Protein AF-A0A833LFW7-F1 (afdb_monomer_lite)

pLDDT: mean 89.69, std 8.31, range [52.06, 97.94]

Secondary structure (DSSP, 8-state):
---HHHHHHHHHHHHHHHHHHHSPPPHHHHHHH--HHHHHHHHHHHHHHHHHHHHHHHHHHHHHHHH-S--TTHHHHHHHHHHHHHHHHHHHS-HHHHHHHHHHHHHHHHHHHIIIIIHHHTT--

Radius of gyration: 22.97 Å; chains: 1; bounding box: 48×54×57 Å

Sequence (125 aa):
MKSPLATILIVLAAALVVWLFVAAWPEWLTAAIGAKKLFVTTIFNGVTVAGLYFLVASGFTLVFGLMRNVNLAHGSLFLFGAYVGFTVADATGTWLLGVAAGFLAAALAGALMQILVFRRMEGDE

Structure (mmCIF, N/CA/C/O backbone):
data_AF-A0A833LFW7-F1
#
_entry.id   AF-A0A833LFW7-F1
#
loop_
_atom_site.group_PDB
_atom_site.id
_atom_site.type_symbol
_atom_site.label_atom_id
_atom_site.label_alt_id
_atom_site.label_comp_id
_atom_site.label_asym_id
_atom_site.label_entity_id
_atom_site.label_seq_id
_atom_site.pdbx_PDB_ins_code
_atom_site.Cartn_x
_atom_site.Cartn_y
_atom_site.Cartn_z
_atom_site.occupancy
_atom_site.B_iso_or_equiv
_atom_site.auth_seq_id
_atom_site.auth_comp_id
_atom_site.auth_asym_id
_atom_site.auth_atom_id
_atom_site.pdbx_PDB_model_num
ATOM 1 N N . MET A 1 1 ? 2.907 33.881 19.067 1.00 54.78 1 MET A N 1
ATOM 2 C CA . MET A 1 1 ? 1.896 33.504 20.083 1.00 54.78 1 MET A CA 1
ATOM 3 C C . MET A 1 1 ? 0.834 32.652 19.399 1.00 54.78 1 MET A C 1
ATOM 5 O O . MET A 1 1 ? 0.117 33.190 18.568 1.00 54.78 1 MET A O 1
ATOM 9 N N . LYS A 1 2 ? 0.769 31.333 19.644 1.00 71.94 2 LYS A N 1
ATOM 10 C CA . LYS A 1 2 ? -0.364 30.522 19.151 1.00 71.94 2 LYS A CA 1
ATOM 11 C C . LYS A 1 2 ? -1.637 31.062 19.814 1.00 71.94 2 LYS A C 1
ATOM 13 O O . LYS A 1 2 ? -1.604 31.343 21.011 1.00 71.94 2 LYS A O 1
ATOM 18 N N . SER A 1 3 ? -2.704 31.288 19.047 1.00 82.88 3 SER A N 1
ATOM 19 C CA . SER A 1 3 ? -3.946 31.827 19.605 1.00 82.88 3 SER A CA 1
ATOM 20 C C . SER A 1 3 ? -4.499 30.852 20.657 1.00 82.88 3 SER A C 1
ATOM 22 O O . SER A 1 3 ? -4.479 29.641 20.428 1.00 82.88 3 SER A O 1
ATOM 24 N N . PRO A 1 4 ? -4.988 31.335 21.813 1.00 88.00 4 PRO A N 1
ATOM 25 C CA . PRO A 1 4 ? -5.514 30.468 22.874 1.00 88.00 4 PRO A CA 1
ATOM 26 C C . PRO A 1 4 ? -6.659 29.564 22.381 1.00 88.00 4 PRO A C 1
ATOM 28 O O . PRO A 1 4 ? -6.805 28.436 22.844 1.00 88.00 4 PRO A O 1
ATOM 31 N N . LEU A 1 5 ? -7.404 30.016 21.368 1.00 89.50 5 LEU A N 1
ATOM 32 C CA . LEU A 1 5 ? -8.453 29.248 20.695 1.00 89.50 5 LEU A CA 1
ATOM 33 C C . LEU A 1 5 ? -7.915 28.018 19.951 1.00 89.50 5 LEU A C 1
ATOM 35 O O . LEU A 1 5 ? -8.519 26.951 20.029 1.00 89.50 5 LEU A O 1
ATOM 39 N N . ALA A 1 6 ? -6.770 28.133 19.269 1.00 88.81 6 ALA A N 1
ATOM 40 C CA . ALA A 1 6 ? -6.177 27.006 18.551 1.00 88.81 6 ALA A CA 1
ATOM 41 C C . ALA A 1 6 ? -5.772 25.882 19.516 1.00 88.81 6 ALA A C 1
ATOM 43 O O . ALA A 1 6 ? -5.983 24.708 19.224 1.00 88.81 6 ALA A O 1
ATOM 44 N N . THR A 1 7 ? -5.248 26.237 20.691 1.00 88.75 7 THR A N 1
ATOM 45 C CA . THR A 1 7 ? -4.886 25.262 21.725 1.00 88.75 7 THR A CA 1
ATOM 46 C C . THR A 1 7 ? -6.114 24.525 22.258 1.00 88.75 7 THR A C 1
ATOM 48 O O . THR A 1 7 ? -6.092 23.301 22.344 1.00 88.75 7 THR A O 1
ATOM 51 N N . ILE A 1 8 ? -7.202 25.243 22.559 1.00 92.88 8 ILE A N 1
ATOM 52 C CA . ILE A 1 8 ? -8.450 24.637 23.053 1.00 92.88 8 ILE A CA 1
ATOM 53 C C . ILE A 1 8 ? -9.030 23.667 22.016 1.00 92.88 8 ILE A C 1
ATOM 55 O O . ILE A 1 8 ? -9.384 22.543 22.364 1.00 92.88 8 ILE A O 1
ATOM 59 N N . LEU A 1 9 ? -9.070 24.059 20.739 1.00 92.38 9 LEU A N 1
ATOM 60 C CA . LEU A 1 9 ? -9.573 23.202 19.661 1.00 92.38 9 LEU A CA 1
ATOM 61 C C . LEU A 1 9 ? -8.756 21.914 19.508 1.00 92.38 9 LEU A C 1
ATOM 63 O O . LEU A 1 9 ? -9.336 20.839 19.380 1.00 92.38 9 LEU A O 1
ATOM 67 N N . ILE A 1 10 ? -7.425 22.005 19.563 1.00 91.25 10 ILE A N 1
ATOM 68 C CA . ILE A 1 10 ? -6.545 20.830 19.474 1.00 91.25 10 ILE A CA 1
ATOM 69 C C . ILE A 1 10 ? -6.783 19.883 20.653 1.00 91.25 10 ILE A C 1
ATOM 71 O O . ILE A 1 10 ? -6.880 18.674 20.455 1.00 91.25 10 ILE A O 1
ATOM 75 N N . VAL A 1 11 ? -6.905 20.418 21.871 1.00 93.44 11 VAL A N 1
ATOM 76 C CA . VAL A 1 11 ? -7.153 19.609 23.074 1.00 93.44 11 VAL A CA 1
ATOM 77 C C . VAL A 1 11 ? -8.512 18.915 22.998 1.00 93.44 11 VAL A C 1
ATOM 79 O O . VAL A 1 11 ? -8.597 17.722 23.280 1.00 93.44 11 VAL A O 1
ATOM 82 N N . LEU A 1 12 ? -9.560 19.621 22.566 1.00 93.75 12 LEU A N 1
ATOM 83 C CA . LEU A 1 12 ? -10.889 19.034 22.384 1.00 93.75 12 LEU A CA 1
ATOM 84 C C . LEU A 1 12 ? -10.892 17.948 21.304 1.00 93.75 12 LEU A C 1
ATOM 86 O O . LEU A 1 12 ? -11.463 16.880 21.518 1.00 93.75 12 LEU A O 1
ATOM 90 N N . ALA A 1 13 ? -10.218 18.180 20.176 1.00 92.50 13 ALA A N 1
ATOM 91 C CA . ALA A 1 13 ? -10.075 17.182 19.121 1.00 92.50 13 ALA A CA 1
ATOM 92 C C . ALA A 1 13 ? -9.333 15.936 19.625 1.00 92.50 13 ALA A C 1
ATOM 94 O O . ALA A 1 13 ? -9.791 14.816 19.409 1.00 92.50 13 ALA A O 1
ATOM 95 N N . ALA A 1 14 ? -8.229 16.116 20.354 1.00 91.69 14 ALA A N 1
ATOM 96 C CA . ALA A 1 14 ? -7.488 15.011 20.950 1.00 91.69 14 ALA A CA 1
ATOM 97 C C . ALA A 1 14 ? -8.343 14.234 21.966 1.00 91.69 14 ALA A C 1
ATOM 99 O O . ALA A 1 14 ? -8.371 13.006 21.924 1.00 91.69 14 ALA A O 1
ATOM 100 N N . ALA A 1 15 ? -9.092 14.926 22.830 1.00 93.00 15 ALA A N 1
ATOM 101 C CA . ALA A 1 15 ? -9.994 14.296 23.792 1.00 93.00 15 ALA A CA 1
ATOM 102 C C . ALA A 1 15 ? -11.112 13.495 23.103 1.00 93.00 15 ALA A C 1
ATOM 104 O O . ALA A 1 15 ? -11.407 12.374 23.517 1.00 93.00 15 ALA A O 1
ATOM 105 N N . LEU A 1 16 ? -11.689 14.026 22.019 1.00 91.06 16 LEU A N 1
ATOM 106 C CA . LEU A 1 16 ? -12.694 13.333 21.213 1.00 91.06 16 LEU A CA 1
ATOM 107 C C . LEU A 1 16 ? -12.125 12.063 20.569 1.00 91.06 16 LEU A C 1
ATOM 109 O O . LEU A 1 16 ? -12.762 11.012 20.609 1.00 91.06 16 LEU A O 1
ATOM 113 N N . VAL A 1 17 ? -10.913 12.147 20.011 1.00 88.06 17 VAL A N 1
ATOM 114 C CA . VAL A 1 17 ? -10.203 10.993 19.444 1.00 88.06 17 VAL A CA 1
ATOM 115 C C . VAL A 1 17 ? -9.985 9.933 20.522 1.00 88.06 17 VAL A C 1
ATOM 117 O O . VAL A 1 17 ? -10.355 8.778 20.333 1.00 88.06 17 VAL A O 1
ATOM 120 N N . VAL A 1 18 ? -9.460 10.315 21.687 1.00 89.62 18 VAL A N 1
ATOM 121 C CA . VAL A 1 18 ? -9.253 9.385 22.807 1.00 89.62 18 VAL A CA 1
ATOM 122 C C . VAL A 1 18 ? -10.571 8.728 23.226 1.00 89.62 18 VAL A C 1
ATOM 124 O O . VAL A 1 18 ? -10.616 7.511 23.401 1.00 89.62 18 VAL A O 1
ATOM 127 N N . TRP A 1 19 ? -11.658 9.494 23.331 1.00 90.56 19 TRP A N 1
ATOM 128 C CA . TRP A 1 19 ? -12.978 8.967 23.677 1.00 90.56 19 TRP A CA 1
ATOM 129 C C . TRP A 1 19 ? -13.490 7.950 22.646 1.00 90.56 19 TRP A C 1
ATOM 131 O O . TRP A 1 19 ? -13.922 6.862 23.028 1.00 90.56 19 TRP A O 1
ATOM 141 N N . LEU A 1 20 ? -13.348 8.246 21.348 1.00 86.50 20 LEU A N 1
ATOM 142 C CA . LEU A 1 20 ? -13.706 7.337 20.253 1.00 86.50 20 LEU A CA 1
ATOM 143 C C . LEU A 1 20 ? -12.988 5.983 20.366 1.00 86.50 20 LEU A C 1
ATOM 145 O O . LEU A 1 20 ? -13.605 4.940 20.154 1.00 86.50 20 LEU A O 1
ATOM 149 N N . PHE A 1 21 ? -11.708 5.964 20.742 1.00 85.12 21 PHE A N 1
ATOM 150 C CA . PHE A 1 21 ? -10.934 4.720 20.813 1.00 85.12 21 PHE A CA 1
ATOM 151 C C . PHE A 1 21 ? -11.031 3.999 22.158 1.00 85.12 21 PHE A C 1
ATOM 153 O O . PHE A 1 21 ? -11.053 2.768 22.188 1.00 85.12 21 PHE A O 1
ATOM 160 N N . VAL A 1 22 ? -11.134 4.714 23.278 1.00 84.06 22 VAL A N 1
ATOM 161 C CA . VAL A 1 22 ? -10.982 4.123 24.618 1.00 84.06 22 VAL A CA 1
ATOM 162 C C . VAL A 1 22 ? -12.324 3.922 25.315 1.00 84.06 22 VAL A C 1
ATOM 164 O O . VAL A 1 22 ? -12.581 2.834 25.825 1.00 84.06 22 VAL A O 1
ATOM 167 N N . ALA A 1 23 ? -13.224 4.904 25.274 1.00 87.56 23 ALA A N 1
ATOM 168 C CA . ALA A 1 23 ? -14.463 4.860 26.048 1.00 87.56 23 ALA A CA 1
ATOM 169 C C . ALA A 1 23 ? -15.503 3.886 25.464 1.00 87.56 23 ALA A C 1
ATOM 171 O O . ALA A 1 23 ? -15.466 3.533 24.279 1.00 87.56 23 ALA A O 1
ATOM 172 N N . ALA A 1 24 ? -16.432 3.435 26.312 1.00 86.38 24 ALA A N 1
ATOM 173 C CA . ALA A 1 24 ? -17.600 2.680 25.874 1.00 86.38 24 ALA A CA 1
ATOM 174 C C . ALA A 1 24 ? -18.523 3.592 25.060 1.00 86.38 24 ALA A C 1
ATOM 176 O O . ALA A 1 24 ? -18.797 4.727 25.454 1.00 86.38 24 ALA A O 1
ATOM 177 N N . TRP A 1 25 ? -18.967 3.101 23.906 1.00 91.06 25 TRP A N 1
ATOM 178 C CA . TRP A 1 25 ? -19.817 3.879 23.015 1.00 91.06 25 TRP A CA 1
ATOM 179 C C . TRP A 1 25 ? -21.276 3.789 23.454 1.00 91.06 25 TRP A C 1
ATOM 181 O O . TRP A 1 25 ? -21.743 2.687 23.748 1.00 91.06 25 TRP A O 1
ATOM 191 N N . PRO A 1 26 ? -22.001 4.917 23.479 1.00 91.31 26 PRO A N 1
ATOM 192 C CA . PRO A 1 26 ? -23.427 4.908 23.766 1.00 91.31 26 PRO A CA 1
ATOM 193 C C . PRO A 1 26 ? -24.207 4.214 22.638 1.00 91.31 26 PRO A C 1
ATOM 195 O O . PRO A 1 26 ? -23.776 4.204 21.484 1.00 91.31 26 PRO A O 1
ATOM 198 N N . GLU A 1 27 ? -25.379 3.665 22.960 1.00 89.12 27 GLU A N 1
ATOM 199 C CA . GLU A 1 27 ? -26.174 2.837 22.035 1.00 89.12 27 GLU A CA 1
ATOM 200 C C . GLU A 1 27 ? -26.621 3.577 20.768 1.00 89.12 27 GLU A C 1
ATOM 202 O O . GLU A 1 27 ? -26.648 3.007 19.681 1.00 89.12 27 GLU A O 1
ATOM 207 N N . TRP A 1 28 ? -26.917 4.873 20.873 1.00 89.38 28 TRP A N 1
ATOM 208 C CA . TRP A 1 28 ? -27.273 5.682 19.704 1.00 89.38 28 TRP A CA 1
ATOM 209 C C . TRP A 1 28 ? -26.117 5.773 18.696 1.00 89.38 28 TRP A C 1
ATOM 211 O O . TRP A 1 28 ? -26.348 5.814 17.489 1.00 89.38 28 TRP A O 1
ATOM 221 N N . LEU A 1 29 ? -24.869 5.777 19.180 1.00 87.88 29 LEU A N 1
ATOM 222 C CA . LEU A 1 29 ? -23.682 5.858 18.335 1.00 87.88 29 LEU A CA 1
ATOM 223 C C . LEU A 1 29 ? -23.422 4.510 17.667 1.00 87.88 29 LEU A C 1
ATOM 225 O O . LEU A 1 29 ? -23.174 4.457 16.465 1.00 87.88 29 LEU A O 1
ATOM 229 N N . THR A 1 30 ? -23.534 3.412 18.416 1.00 89.00 30 THR A N 1
ATOM 230 C CA . THR A 1 30 ? -23.384 2.070 17.840 1.00 89.00 30 THR A CA 1
ATOM 231 C C . THR A 1 30 ? -24.480 1.757 16.822 1.00 89.00 30 THR A C 1
ATOM 233 O O . THR A 1 30 ? -24.197 1.100 15.823 1.00 89.00 30 THR A O 1
ATOM 236 N N . ALA A 1 31 ? -25.699 2.267 17.019 1.00 89.00 31 ALA A N 1
ATOM 237 C CA . ALA A 1 31 ? -26.781 2.161 16.044 1.00 89.00 31 ALA A CA 1
ATOM 238 C C . ALA A 1 31 ? -26.523 2.993 14.773 1.00 89.00 31 ALA A C 1
ATOM 240 O O . ALA A 1 31 ? -26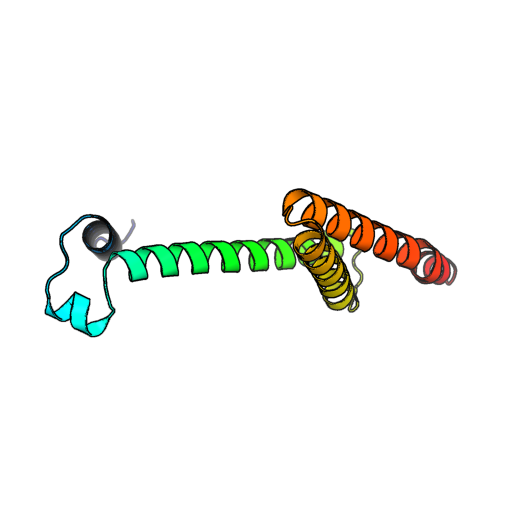.844 2.542 13.677 1.00 89.00 31 ALA A O 1
ATOM 241 N N . ALA A 1 32 ? -25.926 4.183 14.900 1.00 89.50 32 ALA A N 1
ATOM 242 C CA . ALA A 1 32 ? -25.692 5.082 13.769 1.00 89.50 32 ALA A CA 1
ATOM 243 C C . ALA A 1 32 ? -24.488 4.683 12.896 1.00 89.50 32 ALA A C 1
ATOM 245 O O . ALA A 1 32 ? -24.575 4.740 11.672 1.00 89.50 32 ALA A O 1
ATOM 246 N N . ILE A 1 33 ? -23.358 4.312 13.510 1.00 87.00 33 ILE A N 1
ATOM 247 C CA . ILE A 1 33 ? -22.083 4.072 12.801 1.00 87.00 33 ILE A CA 1
ATOM 248 C C . ILE A 1 33 ? -21.547 2.640 12.952 1.00 87.00 33 ILE A C 1
ATOM 250 O O . ILE A 1 33 ? -20.458 2.323 12.472 1.00 87.00 33 ILE A O 1
ATOM 254 N N . GLY A 1 34 ? -22.319 1.757 13.583 1.00 88.62 34 GLY A N 1
ATOM 255 C CA . GLY A 1 34 ? -21.970 0.357 13.785 1.00 88.62 34 GLY A CA 1
ATOM 256 C C . GLY A 1 34 ? -21.123 0.104 15.033 1.00 88.62 34 GLY A C 1
ATOM 257 O O . GLY A 1 34 ? -20.790 0.995 15.816 1.00 88.62 34 GLY A O 1
ATOM 258 N N . ALA A 1 35 ? -20.773 -1.167 15.242 1.00 89.56 35 ALA A N 1
ATOM 259 C CA . ALA A 1 35 ? -19.994 -1.583 16.402 1.00 89.56 35 ALA A CA 1
ATOM 260 C C . ALA A 1 35 ? -18.611 -0.910 16.429 1.00 89.56 35 ALA A C 1
ATOM 262 O O . ALA A 1 35 ? -17.924 -0.838 15.410 1.00 89.56 35 ALA A O 1
ATOM 263 N N . LYS A 1 36 ? -18.139 -0.539 17.627 1.00 88.25 36 LYS A N 1
ATOM 264 C CA . LYS A 1 36 ? -16.801 0.044 17.840 1.00 88.25 36 LYS A CA 1
ATOM 265 C C . LYS A 1 36 ? -15.682 -0.772 17.176 1.00 88.25 36 LYS A C 1
ATOM 267 O O . LYS A 1 36 ? -14.770 -0.206 16.583 1.00 88.25 36 LYS A O 1
ATOM 272 N N . LYS A 1 37 ? -15.778 -2.108 17.215 1.00 88.94 37 LYS A N 1
ATOM 273 C CA . LYS A 1 37 ? -14.838 -3.015 16.533 1.00 88.94 37 LYS A CA 1
ATOM 274 C C . LYS A 1 37 ? -14.777 -2.749 15.025 1.00 88.94 37 LYS A C 1
ATOM 276 O O . LYS A 1 37 ? -13.684 -2.645 14.482 1.00 88.94 37 LYS A O 1
ATOM 281 N N . LEU A 1 38 ? -15.932 -2.621 14.369 1.00 90.25 38 LEU A N 1
ATOM 282 C CA . LEU A 1 38 ? -16.014 -2.350 12.934 1.00 90.25 38 LEU A CA 1
ATOM 283 C C . LEU A 1 38 ? -15.404 -0.988 12.607 1.00 90.25 38 LEU A C 1
ATOM 285 O O . LEU A 1 38 ? -14.599 -0.903 11.690 1.00 90.25 38 LEU A O 1
ATOM 289 N N . PHE A 1 39 ? -15.729 0.048 13.384 1.00 89.75 39 PHE A N 1
ATOM 290 C CA . PHE A 1 39 ? -15.140 1.375 13.205 1.00 89.75 39 PHE A CA 1
ATOM 291 C C . PHE A 1 39 ? -13.608 1.326 13.251 1.00 89.75 39 PHE A C 1
ATOM 293 O O . PHE A 1 39 ? -12.946 1.791 12.326 1.00 89.75 39 PHE A O 1
ATOM 300 N N . VAL A 1 40 ? -13.042 0.700 14.288 1.00 90.44 40 VAL A N 1
ATOM 301 C CA . VAL A 1 40 ? -11.587 0.574 14.445 1.00 90.44 40 VAL A CA 1
ATOM 302 C C . VAL A 1 40 ? -10.975 -0.208 13.279 1.00 90.44 40 VAL A C 1
ATOM 304 O O . VAL A 1 40 ? -10.022 0.267 12.667 1.00 90.44 40 VAL A O 1
ATOM 307 N N . THR A 1 41 ? -11.534 -1.368 12.919 1.00 93.38 41 THR A N 1
ATOM 308 C CA . THR A 1 41 ? -11.042 -2.169 11.787 1.00 93.38 41 THR A CA 1
ATOM 309 C C . THR A 1 41 ? -11.111 -1.399 10.465 1.00 93.38 41 THR A C 1
ATOM 311 O O . THR A 1 41 ? -10.151 -1.431 9.701 1.00 93.38 41 THR A O 1
ATOM 314 N N . THR A 1 42 ? -12.189 -0.660 10.205 1.00 93.94 42 THR A N 1
ATOM 315 C CA . THR A 1 42 ? -12.339 0.159 8.993 1.00 93.94 42 THR A CA 1
ATOM 316 C C . THR A 1 42 ? -11.309 1.285 8.935 1.00 93.94 42 THR A C 1
ATOM 318 O O . THR A 1 42 ? -10.737 1.514 7.872 1.00 93.94 42 THR A O 1
ATOM 321 N N . ILE A 1 43 ? -11.015 1.946 10.060 1.00 93.88 43 ILE A N 1
ATOM 322 C CA . ILE A 1 43 ? -9.961 2.970 10.127 1.00 93.88 43 ILE A CA 1
ATOM 323 C C . ILE A 1 43 ? -8.595 2.364 9.798 1.00 93.88 43 ILE A C 1
ATOM 325 O O . ILE A 1 43 ? -7.889 2.898 8.945 1.00 93.88 43 ILE A O 1
ATOM 329 N N . PHE A 1 44 ? -8.231 1.237 10.417 1.00 95.25 44 PHE A N 1
ATOM 330 C CA . PHE A 1 44 ? -6.954 0.579 10.128 1.00 95.25 44 PHE A CA 1
ATOM 331 C C . PHE A 1 44 ? -6.865 0.104 8.677 1.00 95.25 44 PHE A C 1
ATOM 333 O O . PHE A 1 44 ? -5.861 0.371 8.026 1.00 95.25 44 PHE A O 1
ATOM 340 N N . ASN A 1 45 ? -7.926 -0.498 8.135 1.00 96.00 45 ASN A N 1
ATOM 341 C CA . ASN A 1 45 ? -7.987 -0.872 6.721 1.00 96.00 45 ASN A CA 1
ATOM 342 C C . ASN A 1 45 ? -7.823 0.351 5.806 1.00 96.00 45 ASN A C 1
ATOM 344 O O . ASN A 1 45 ? -7.075 0.297 4.831 1.00 96.00 45 ASN A O 1
ATOM 348 N N . GLY A 1 46 ? -8.473 1.469 6.140 1.00 96.44 46 GLY A N 1
ATOM 349 C CA . GLY A 1 46 ? -8.328 2.734 5.424 1.00 96.44 46 GLY A CA 1
ATOM 350 C C . GLY A 1 46 ? -6.890 3.251 5.442 1.00 96.44 46 GLY A C 1
ATOM 351 O O . GLY A 1 46 ? -6.368 3.622 4.395 1.00 96.44 46 GLY A O 1
ATOM 352 N N . VAL A 1 47 ? -6.219 3.210 6.598 1.00 96.88 47 VAL A N 1
ATOM 353 C CA . VAL A 1 47 ? -4.801 3.587 6.732 1.00 96.88 47 VAL A CA 1
ATOM 354 C C . VAL A 1 47 ? -3.895 2.646 5.939 1.00 96.88 47 VAL A C 1
ATOM 356 O O . VAL A 1 47 ? -2.979 3.119 5.273 1.00 96.88 47 VAL A O 1
ATOM 359 N N . THR A 1 48 ? -4.152 1.337 5.950 1.00 95.44 48 THR A N 1
ATOM 360 C CA . THR A 1 48 ? -3.393 0.365 5.150 1.00 95.44 48 THR A CA 1
ATOM 361 C C . THR A 1 48 ? -3.496 0.672 3.656 1.00 95.44 48 THR A C 1
ATOM 363 O O . THR A 1 48 ? -2.476 0.736 2.971 1.00 95.44 48 THR A O 1
ATOM 366 N N . VAL A 1 49 ? -4.707 0.923 3.150 1.00 95.94 49 VAL A N 1
ATOM 367 C CA . VAL A 1 49 ? -4.932 1.262 1.736 1.00 95.94 49 VAL A CA 1
ATOM 368 C C . VAL A 1 49 ? -4.339 2.631 1.389 1.00 95.94 49 VAL A C 1
ATOM 370 O O . VAL A 1 49 ? -3.675 2.769 0.364 1.00 95.94 49 VAL A O 1
ATOM 373 N N . ALA A 1 50 ? -4.502 3.633 2.256 1.00 97.19 50 ALA A N 1
ATOM 374 C CA . ALA A 1 50 ? -3.896 4.951 2.073 1.00 97.19 50 ALA A CA 1
ATOM 375 C C . ALA A 1 50 ? -2.362 4.877 2.057 1.00 97.19 50 ALA A C 1
ATOM 377 O O . ALA A 1 50 ? -1.729 5.527 1.231 1.00 97.19 50 ALA A O 1
ATOM 378 N N . GLY A 1 51 ? -1.767 4.054 2.924 1.00 96.56 51 GLY A N 1
ATOM 379 C CA . GL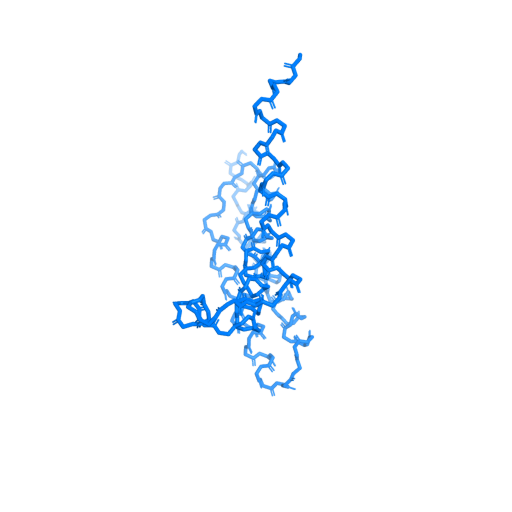Y A 1 51 ? -0.332 3.785 2.944 1.00 96.56 51 GLY A CA 1
ATOM 380 C C . GLY A 1 51 ? 0.152 3.142 1.646 1.00 96.56 51 GLY A C 1
ATOM 381 O O . GLY A 1 51 ? 1.168 3.565 1.101 1.00 96.56 51 GLY A O 1
ATOM 382 N N . LEU A 1 52 ? -0.604 2.186 1.100 1.00 92.50 52 LEU A N 1
ATOM 383 C CA . LEU A 1 52 ? -0.312 1.590 -0.204 1.00 92.50 52 LEU A CA 1
ATOM 384 C C . LEU A 1 52 ? -0.353 2.643 -1.321 1.00 92.50 52 LEU A C 1
ATOM 386 O O . LEU A 1 52 ? 0.598 2.747 -2.092 1.00 92.50 52 LEU A O 1
ATOM 390 N N . TYR A 1 53 ? -1.401 3.467 -1.385 1.00 93.62 53 TYR A N 1
ATOM 391 C CA . TYR A 1 53 ? -1.490 4.540 -2.383 1.00 93.62 53 TYR A CA 1
ATOM 392 C C . TYR A 1 53 ? -0.391 5.591 -2.223 1.00 93.62 53 TYR A C 1
ATOM 394 O O . TYR A 1 53 ? 0.170 6.047 -3.218 1.00 93.62 53 TYR A O 1
ATOM 402 N N . PHE A 1 54 ? -0.035 5.939 -0.987 1.00 95.62 54 PHE A N 1
ATOM 403 C CA . PHE A 1 54 ? 1.079 6.833 -0.696 1.00 95.62 54 PHE A CA 1
ATOM 404 C C . PHE A 1 54 ? 2.416 6.255 -1.181 1.00 95.62 54 PHE A C 1
ATOM 406 O O . PHE A 1 54 ? 3.188 6.960 -1.831 1.00 95.62 54 PHE A O 1
ATOM 413 N N . LEU A 1 55 ? 2.691 4.974 -0.919 1.00 92.38 55 LEU A N 1
ATOM 414 C CA . LEU A 1 55 ? 3.900 4.299 -1.403 1.00 92.38 55 LEU A CA 1
ATOM 415 C C . LEU A 1 55 ? 3.982 4.317 -2.935 1.00 92.38 55 LEU A C 1
ATOM 417 O O . LEU A 1 55 ? 5.027 4.649 -3.490 1.00 92.38 55 LEU A O 1
ATOM 421 N N . VAL A 1 56 ? 2.875 4.041 -3.624 1.00 90.62 56 VAL A N 1
ATOM 422 C CA . VAL A 1 56 ? 2.820 4.101 -5.093 1.00 90.62 56 VAL A CA 1
ATOM 423 C C . VAL A 1 56 ? 3.076 5.528 -5.603 1.00 90.62 56 VAL A C 1
ATOM 425 O O . VAL A 1 56 ? 3.940 5.740 -6.454 1.00 90.62 56 VAL A O 1
ATOM 428 N N . ALA A 1 57 ? 2.387 6.529 -5.049 1.00 91.94 57 ALA A N 1
ATOM 429 C CA . ALA A 1 57 ? 2.528 7.929 -5.461 1.00 91.94 57 ALA A CA 1
ATOM 430 C C . ALA A 1 57 ? 3.930 8.505 -5.180 1.00 91.94 57 ALA A C 1
ATOM 432 O O . ALA A 1 57 ? 4.499 9.232 -6.000 1.00 91.94 57 ALA A O 1
ATOM 433 N N . SER A 1 58 ? 4.514 8.173 -4.027 1.00 93.69 58 SER A N 1
ATOM 434 C CA . SER A 1 58 ? 5.881 8.575 -3.675 1.00 93.69 58 SER A CA 1
ATOM 435 C C . SER A 1 58 ? 6.924 7.909 -4.574 1.00 93.69 58 SER A C 1
ATOM 437 O O . SER A 1 58 ? 7.872 8.576 -4.984 1.00 93.69 58 SER A O 1
ATOM 439 N N . GLY A 1 59 ? 6.718 6.647 -4.969 1.00 89.19 59 GLY A N 1
ATOM 440 C CA . GLY A 1 59 ? 7.569 5.956 -5.939 1.00 89.19 59 GLY A CA 1
ATOM 441 C C . GLY A 1 59 ? 7.585 6.647 -7.305 1.00 89.19 59 GLY A C 1
ATOM 442 O O . GLY A 1 59 ? 8.658 6.918 -7.845 1.00 89.19 59 GLY A O 1
ATOM 443 N N . PHE A 1 60 ? 6.412 7.018 -7.828 1.00 88.25 60 PHE A N 1
ATOM 444 C CA . PHE A 1 60 ? 6.300 7.830 -9.045 1.00 88.25 60 PHE A CA 1
ATOM 445 C C . PHE A 1 60 ? 7.059 9.156 -8.916 1.00 88.25 60 PHE A C 1
ATOM 447 O O . PHE A 1 60 ? 7.864 9.501 -9.780 1.00 88.25 60 PHE A O 1
ATOM 454 N N . THR A 1 61 ? 6.868 9.861 -7.798 1.00 89.75 61 THR A N 1
ATOM 455 C CA . THR A 1 61 ? 7.535 11.143 -7.522 1.00 89.75 61 THR A CA 1
ATOM 456 C C . THR A 1 61 ? 9.060 11.004 -7.505 1.00 89.75 61 THR A C 1
ATOM 458 O O . THR A 1 61 ? 9.760 11.841 -8.072 1.00 89.75 61 THR A O 1
ATOM 461 N N . LEU A 1 62 ? 9.587 9.938 -6.897 1.00 89.75 62 LEU A N 1
ATOM 462 C CA . LEU A 1 62 ? 11.025 9.687 -6.806 1.00 89.75 62 LEU A CA 1
ATOM 463 C C . LEU A 1 62 ? 11.644 9.378 -8.177 1.00 89.75 62 LEU A C 1
ATOM 465 O O . LEU A 1 62 ? 12.676 9.947 -8.525 1.00 89.75 62 LEU A O 1
ATOM 469 N N . VAL A 1 63 ? 10.993 8.535 -8.985 1.00 84.38 63 VAL A N 1
ATOM 470 C CA . VAL A 1 63 ? 11.454 8.215 -10.349 1.00 84.38 63 VAL A CA 1
ATOM 471 C C . VAL A 1 63 ? 11.470 9.465 -11.226 1.00 84.38 63 VAL A C 1
ATOM 473 O O . VAL A 1 63 ? 12.453 9.726 -11.918 1.00 84.38 63 VAL A O 1
ATOM 476 N N . PHE A 1 64 ? 10.412 10.272 -11.162 1.00 83.06 64 PHE A N 1
ATOM 477 C CA . PHE A 1 64 ? 10.316 11.523 -11.912 1.00 83.06 64 PHE A CA 1
ATOM 478 C C . PHE A 1 64 ? 11.358 12.547 -11.471 1.00 83.06 64 PHE A C 1
ATOM 480 O O . PHE A 1 64 ? 11.971 13.198 -12.316 1.00 83.06 64 PHE A O 1
ATOM 487 N N . GLY A 1 65 ? 11.581 12.673 -10.160 1.00 85.56 65 GLY A N 1
ATOM 488 C CA . GLY A 1 65 ? 12.577 13.584 -9.602 1.00 85.56 65 GLY A CA 1
ATOM 489 C C . GLY A 1 65 ? 13.999 13.283 -10.079 1.00 85.56 65 GLY A C 1
ATOM 490 O O . GLY A 1 65 ? 14.784 14.210 -10.256 1.00 85.56 65 GLY A O 1
ATOM 491 N N . LEU A 1 66 ? 14.312 12.008 -10.334 1.0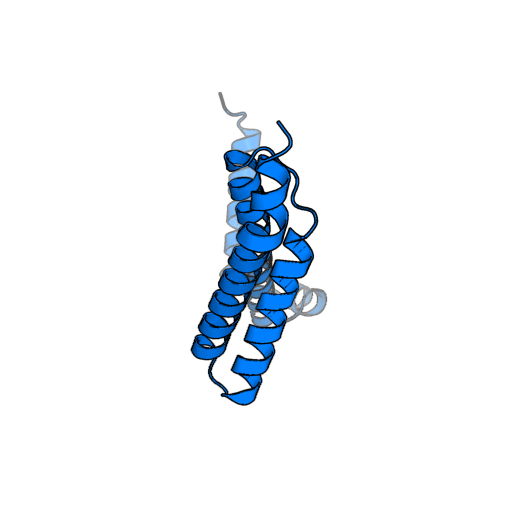0 85.75 66 LEU A N 1
ATOM 492 C CA . LEU A 1 66 ? 15.620 11.575 -10.830 1.00 85.75 66 LEU A CA 1
ATOM 493 C C . LEU A 1 66 ? 15.733 11.654 -12.360 1.00 85.75 66 LEU A C 1
ATOM 495 O O . LEU A 1 66 ? 16.714 12.185 -12.870 1.00 85.75 66 LEU A O 1
ATOM 499 N N . MET A 1 67 ? 14.739 11.142 -13.094 1.00 80.12 67 MET A N 1
ATOM 500 C CA . MET A 1 67 ? 14.813 10.969 -14.555 1.00 80.12 67 MET A CA 1
ATOM 501 C C . MET A 1 67 ? 14.376 12.208 -15.350 1.00 80.12 67 MET A C 1
ATOM 503 O O . MET A 1 67 ? 14.646 12.289 -16.543 1.00 80.12 67 MET A O 1
ATOM 507 N N . ARG A 1 68 ? 13.662 13.158 -14.727 1.00 78.88 68 ARG A N 1
ATOM 508 C CA . ARG A 1 68 ? 13.113 14.380 -15.360 1.00 78.88 68 ARG A CA 1
ATOM 509 C C . ARG A 1 68 ? 12.213 14.133 -16.587 1.00 78.88 68 ARG A C 1
ATOM 511 O O . ARG A 1 68 ? 11.889 15.084 -17.293 1.00 78.88 68 ARG A O 1
ATOM 518 N N . ASN A 1 69 ? 11.767 12.894 -16.813 1.00 75.31 69 ASN A N 1
ATOM 519 C CA . ASN A 1 69 ? 10.851 12.506 -17.886 1.00 75.31 69 ASN A CA 1
ATOM 520 C C . ASN A 1 69 ? 9.572 11.872 -17.319 1.00 75.31 69 ASN A C 1
ATOM 522 O O . ASN A 1 69 ? 9.612 11.122 -16.339 1.00 75.31 69 ASN A O 1
ATOM 526 N N . VAL A 1 70 ? 8.440 12.161 -17.965 1.00 76.50 70 VAL A N 1
ATOM 527 C CA . VAL A 1 70 ? 7.120 11.690 -17.561 1.00 76.50 70 VAL A CA 1
ATOM 528 C C . VAL A 1 70 ? 6.841 10.292 -18.104 1.00 76.50 70 VAL A C 1
ATOM 530 O O . VAL A 1 70 ? 6.416 10.125 -19.244 1.00 76.50 70 VAL A O 1
ATOM 533 N N . ASN A 1 71 ? 7.036 9.263 -17.277 1.00 81.19 71 ASN A N 1
ATOM 534 C CA . ASN A 1 71 ? 6.699 7.890 -17.650 1.00 81.19 71 ASN A CA 1
ATOM 535 C C . ASN A 1 71 ? 5.196 7.598 -17.448 1.00 81.19 71 ASN A C 1
ATOM 537 O O . ASN A 1 71 ? 4.757 7.265 -16.345 1.00 81.19 71 ASN A O 1
ATOM 541 N N . LEU A 1 72 ? 4.416 7.670 -18.532 1.00 82.88 72 LEU A N 1
ATOM 542 C CA . LEU A 1 72 ? 2.981 7.340 -18.537 1.00 82.88 72 LEU A CA 1
ATOM 543 C C . LEU A 1 72 ? 2.690 5.841 -18.330 1.00 82.88 72 LEU A C 1
ATOM 545 O O . LEU A 1 72 ? 1.589 5.483 -17.916 1.00 82.88 72 LEU A O 1
ATOM 549 N N . ALA A 1 73 ? 3.670 4.959 -18.552 1.00 86.25 73 ALA A N 1
ATOM 550 C CA . ALA A 1 73 ? 3.536 3.519 -18.329 1.00 86.25 73 ALA A CA 1
ATOM 551 C C . ALA A 1 73 ? 3.673 3.120 -16.847 1.00 86.25 73 ALA A C 1
ATOM 553 O O . ALA A 1 73 ? 3.541 1.947 -16.505 1.00 86.25 73 ALA A O 1
ATOM 554 N N . HIS A 1 74 ? 3.917 4.064 -15.931 1.00 88.44 74 HIS A N 1
ATOM 555 C CA . HIS A 1 74 ? 4.069 3.743 -14.510 1.00 88.44 74 HIS A CA 1
ATOM 556 C C . HIS A 1 74 ? 2.836 3.031 -13.928 1.00 88.44 74 HIS A C 1
ATOM 558 O O . HIS A 1 74 ? 2.971 2.035 -13.217 1.00 88.44 74 HIS A O 1
ATOM 564 N N . GLY A 1 75 ? 1.630 3.492 -14.280 1.00 88.81 75 GLY A N 1
ATOM 565 C CA . GLY A 1 75 ? 0.384 2.871 -13.825 1.00 88.81 75 GLY A CA 1
ATOM 566 C C . GLY A 1 75 ? 0.187 1.450 -14.364 1.00 88.81 75 GLY A C 1
ATOM 567 O O . GLY A 1 75 ? -0.251 0.570 -13.624 1.00 88.81 75 GLY A O 1
ATOM 568 N N . SER A 1 76 ? 0.558 1.196 -15.623 1.00 91.69 76 SER A N 1
ATOM 569 C CA . SER A 1 76 ? 0.452 -0.140 -16.222 1.00 91.69 76 SER A CA 1
ATOM 570 C C . SER A 1 76 ? 1.502 -1.108 -15.673 1.00 91.69 76 SER A C 1
ATOM 572 O O . SER A 1 76 ? 1.170 -2.264 -15.423 1.00 91.69 76 SER A O 1
ATOM 574 N N . LEU A 1 77 ? 2.728 -0.646 -15.398 1.00 91.38 77 LEU A N 1
ATOM 575 C CA . LEU A 1 77 ? 3.755 -1.442 -14.714 1.00 91.38 77 LEU A CA 1
ATOM 576 C C . LEU A 1 77 ? 3.336 -1.835 -13.294 1.00 91.38 77 LEU A C 1
ATOM 578 O O . LEU A 1 77 ? 3.528 -2.984 -12.892 1.00 91.38 77 LEU A O 1
ATOM 582 N N . PHE A 1 78 ? 2.749 -0.896 -12.545 1.00 91.25 78 PHE A N 1
ATOM 583 C CA . PHE A 1 78 ? 2.208 -1.175 -11.217 1.00 91.25 78 PHE A CA 1
ATOM 584 C C . PHE A 1 78 ? 1.124 -2.256 -11.285 1.00 91.25 78 PHE A C 1
ATOM 586 O O . PHE A 1 78 ? 1.194 -3.246 -10.556 1.00 91.25 78 PHE A O 1
ATOM 593 N N . LEU A 1 79 ? 0.157 -2.101 -12.196 1.00 94.44 79 LEU A N 1
ATOM 594 C CA . LEU A 1 79 ? -0.936 -3.057 -12.350 1.00 94.44 79 LEU A CA 1
ATOM 595 C C . LEU A 1 79 ? -0.430 -4.438 -12.790 1.00 94.44 79 LEU A C 1
ATOM 597 O O . LEU A 1 79 ? -0.899 -5.450 -12.278 1.00 94.44 79 LEU A O 1
ATOM 601 N N . PHE A 1 80 ? 0.560 -4.484 -13.684 1.00 96.19 80 PHE A N 1
ATOM 602 C CA . PHE A 1 80 ? 1.203 -5.721 -14.119 1.00 96.19 80 PHE A CA 1
ATOM 603 C C . PHE A 1 80 ? 1.851 -6.471 -12.948 1.00 96.19 80 PHE A C 1
ATOM 605 O O . PHE A 1 80 ? 1.535 -7.638 -12.716 1.00 96.19 80 PHE A O 1
ATOM 612 N N . GLY A 1 81 ? 2.698 -5.797 -12.161 1.00 95.69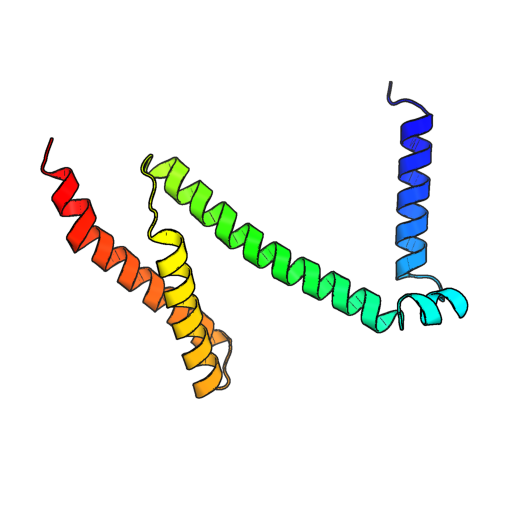 81 GLY A N 1
ATOM 613 C CA . GLY A 1 81 ? 3.323 -6.398 -10.979 1.00 95.69 81 GLY A CA 1
ATOM 614 C C . GLY A 1 81 ? 2.297 -6.840 -9.931 1.00 95.69 81 GLY A C 1
ATOM 615 O O . GLY A 1 81 ? 2.420 -7.930 -9.373 1.00 95.69 81 GLY A O 1
ATOM 616 N N . ALA A 1 82 ? 1.251 -6.039 -9.706 1.00 94.62 82 ALA A N 1
ATOM 617 C CA . ALA A 1 82 ? 0.168 -6.370 -8.783 1.00 94.62 82 ALA A CA 1
ATOM 618 C C . ALA A 1 82 ? -0.616 -7.614 -9.227 1.00 94.62 82 ALA A C 1
ATOM 620 O O . ALA A 1 82 ? -0.898 -8.478 -8.400 1.00 94.62 82 ALA A O 1
ATOM 621 N N . TYR A 1 83 ? -0.930 -7.738 -10.519 1.00 97.00 83 TYR A N 1
ATOM 622 C CA . TYR A 1 83 ? -1.662 -8.888 -11.048 1.00 97.00 83 TYR A CA 1
ATOM 623 C C . TYR A 1 83 ? -0.823 -10.167 -10.971 1.00 97.00 83 TYR A C 1
ATOM 625 O O . TYR A 1 83 ? -1.304 -11.196 -10.500 1.00 97.00 83 TYR A O 1
ATOM 633 N N . VAL A 1 84 ? 0.463 -10.096 -11.334 1.00 97.94 84 VAL A N 1
ATOM 634 C CA . VAL A 1 84 ? 1.390 -11.227 -11.165 1.00 97.94 84 VAL A CA 1
ATOM 635 C C . VAL A 1 84 ? 1.495 -11.620 -9.692 1.00 97.94 84 VAL A C 1
ATOM 637 O O . VAL A 1 84 ? 1.326 -12.788 -9.354 1.00 97.94 84 VAL A O 1
ATOM 640 N N . GLY A 1 85 ? 1.700 -10.657 -8.792 1.00 97.50 85 GLY A N 1
ATOM 641 C CA . GLY A 1 85 ? 1.791 -10.948 -7.365 1.00 97.50 85 GLY A CA 1
ATOM 642 C C . GLY A 1 85 ? 0.510 -11.550 -6.788 1.00 97.50 85 GLY A C 1
ATOM 643 O O . GLY A 1 85 ? 0.584 -12.504 -6.017 1.00 97.50 85 GLY A O 1
ATOM 644 N N . PHE A 1 86 ? -0.658 -11.055 -7.206 1.00 97.06 86 PHE A N 1
ATOM 645 C CA . PHE A 1 86 ? -1.957 -11.606 -6.821 1.00 97.06 86 PHE A CA 1
ATOM 646 C C . PHE A 1 86 ? -2.121 -13.050 -7.303 1.00 97.06 86 PHE A C 1
ATOM 648 O O . PHE A 1 86 ? -2.411 -13.924 -6.495 1.00 97.06 86 PHE A O 1
ATOM 655 N N . THR A 1 87 ? -1.869 -13.319 -8.587 1.00 97.88 87 THR A N 1
ATOM 656 C CA . THR A 1 87 ? -1.999 -14.675 -9.151 1.00 97.88 87 THR A CA 1
ATOM 657 C C . THR A 1 87 ? -1.067 -15.681 -8.474 1.00 97.88 87 THR A C 1
ATOM 659 O O . THR A 1 87 ? -1.477 -16.804 -8.194 1.00 97.88 87 THR A O 1
ATOM 662 N N . VAL A 1 88 ? 0.166 -15.283 -8.144 1.00 97.88 88 VAL A N 1
ATOM 663 C CA . VAL A 1 88 ? 1.112 -16.153 -7.432 1.00 97.88 88 VAL A CA 1
ATOM 664 C C . VAL A 1 88 ? 0.710 -16.343 -5.971 1.00 97.88 88 VAL A C 1
ATOM 666 O O . VAL A 1 88 ? 0.795 -17.462 -5.466 1.00 97.88 88 VAL A O 1
ATOM 669 N N . ALA A 1 89 ? 0.257 -15.292 -5.282 1.00 97.81 89 ALA A N 1
ATOM 670 C CA . ALA A 1 89 ? -0.236 -15.412 -3.911 1.00 97.81 89 ALA A CA 1
ATOM 671 C C . ALA A 1 89 ? -1.454 -16.344 -3.828 1.00 97.81 89 ALA A C 1
ATOM 673 O O . ALA A 1 89 ? -1.507 -17.176 -2.926 1.00 97.81 89 ALA A O 1
ATOM 674 N N . ASP A 1 90 ? -2.384 -16.230 -4.777 1.00 97.56 90 ASP A N 1
ATOM 675 C CA . ASP A 1 90 ? -3.585 -17.064 -4.867 1.00 97.56 90 ASP A CA 1
ATOM 676 C C . ASP A 1 90 ? -3.229 -18.529 -5.171 1.00 97.56 90 ASP A C 1
ATOM 678 O O . ASP A 1 90 ? -3.651 -19.437 -4.459 1.00 97.56 90 ASP A O 1
ATOM 682 N N . ALA A 1 91 ? -2.342 -18.768 -6.144 1.00 97.50 91 ALA A N 1
ATOM 683 C CA . ALA A 1 91 ? -1.923 -20.119 -6.521 1.00 97.50 91 ALA A CA 1
ATOM 684 C C . ALA A 1 91 ? -1.082 -20.835 -5.447 1.00 97.50 91 ALA A C 1
ATOM 686 O O . ALA A 1 91 ? -1.156 -22.055 -5.310 1.00 97.50 91 ALA A O 1
ATOM 687 N N . THR A 1 92 ? -0.250 -20.102 -4.700 1.00 97.12 92 THR A N 1
ATOM 688 C CA . THR A 1 92 ? 0.657 -20.683 -3.688 1.00 97.12 92 THR A CA 1
ATOM 689 C C . THR A 1 92 ? 0.099 -20.637 -2.267 1.00 97.12 92 THR A C 1
ATOM 691 O O . THR A 1 92 ? 0.708 -21.191 -1.350 1.00 97.12 92 THR A O 1
ATOM 694 N N . GLY A 1 93 ? -0.997 -19.905 -2.045 1.00 95.88 93 GLY A N 1
ATOM 695 C CA . GLY A 1 93 ? -1.501 -19.559 -0.714 1.00 95.88 93 GLY A CA 1
ATOM 696 C C . GLY A 1 93 ? -0.534 -18.708 0.121 1.00 95.88 93 GLY A C 1
ATOM 697 O O . GLY A 1 93 ? -0.776 -18.491 1.307 1.00 95.88 93 GLY A O 1
ATOM 698 N N . THR A 1 94 ? 0.579 -18.240 -0.460 1.00 96.06 94 THR A N 1
ATOM 699 C CA . THR A 1 94 ? 1.665 -17.585 0.273 1.00 96.06 94 THR A CA 1
ATOM 700 C C . THR A 1 94 ? 1.840 -16.146 -0.191 1.00 96.06 94 THR A C 1
ATOM 702 O O . THR A 1 94 ? 2.383 -15.871 -1.262 1.00 96.06 94 THR A O 1
ATOM 705 N N . TRP A 1 95 ? 1.461 -15.202 0.673 1.00 94.31 95 TRP A N 1
ATOM 706 C CA . TRP A 1 95 ? 1.582 -13.766 0.400 1.00 94.31 95 TRP A CA 1
ATOM 707 C C . TRP A 1 95 ? 3.021 -13.335 0.065 1.00 94.31 95 TRP A C 1
ATOM 709 O O . TRP A 1 95 ? 3.223 -12.569 -0.875 1.00 94.31 95 TRP A O 1
ATOM 719 N N . LEU A 1 96 ? 4.032 -13.871 0.766 1.00 96.81 96 LEU A N 1
ATOM 720 C CA . LEU A 1 96 ? 5.442 -13.527 0.518 1.00 96.81 96 LEU A CA 1
ATOM 721 C C . LEU A 1 96 ? 5.897 -13.895 -0.901 1.00 96.81 96 LEU A C 1
ATOM 723 O O . LEU A 1 96 ? 6.631 -13.128 -1.523 1.00 96.81 96 LEU A O 1
ATOM 727 N N . LEU A 1 97 ? 5.457 -15.047 -1.419 1.00 96.81 97 LEU A N 1
ATOM 728 C CA . LEU A 1 97 ? 5.792 -15.474 -2.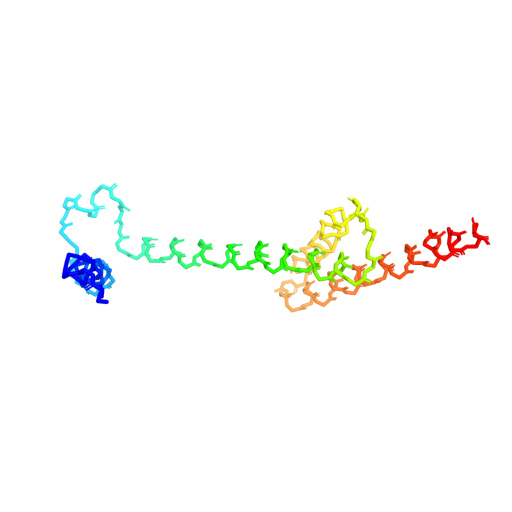778 1.00 96.81 97 LEU A CA 1
ATOM 729 C C . LEU A 1 97 ? 5.123 -14.571 -3.815 1.00 96.81 97 LEU A C 1
ATOM 731 O O . LEU A 1 97 ? 5.761 -14.210 -4.800 1.00 96.81 97 LEU A O 1
ATOM 735 N N . GLY A 1 98 ? 3.886 -14.137 -3.558 1.00 97.38 98 GLY A N 1
ATOM 736 C CA . GLY A 1 98 ? 3.217 -13.131 -4.379 1.00 97.38 98 GLY A CA 1
ATOM 737 C C . GLY A 1 98 ? 3.969 -11.801 -4.421 1.00 97.38 98 GLY A C 1
ATOM 738 O O . GLY A 1 98 ? 4.215 -11.266 -5.499 1.00 97.38 98 GLY A O 1
ATOM 739 N N . VAL A 1 99 ? 4.409 -11.289 -3.266 1.00 95.38 99 VAL A N 1
ATOM 740 C CA . VAL A 1 99 ? 5.206 -10.050 -3.197 1.00 95.38 99 VAL A CA 1
ATOM 741 C C . VAL A 1 99 ? 6.509 -10.186 -3.984 1.00 95.38 99 VAL A C 1
ATOM 743 O O . VAL A 1 99 ? 6.823 -9.319 -4.800 1.00 95.38 99 VAL A O 1
ATOM 746 N N . ALA A 1 100 ? 7.249 -11.279 -3.779 1.00 97.44 100 ALA A N 1
ATOM 747 C CA . ALA A 1 100 ? 8.502 -11.524 -4.486 1.00 97.44 100 ALA A CA 1
ATOM 748 C C . ALA A 1 100 ? 8.287 -11.627 -6.004 1.00 97.44 100 ALA A C 1
ATOM 750 O O . ALA A 1 100 ? 9.001 -10.985 -6.773 1.00 97.44 100 ALA A O 1
ATOM 751 N N . ALA A 1 101 ? 7.273 -12.376 -6.444 1.00 97.75 101 ALA A N 1
ATOM 752 C CA . ALA A 1 101 ? 6.961 -12.536 -7.859 1.00 97.75 101 ALA A CA 1
ATOM 753 C C . ALA A 1 101 ? 6.525 -11.220 -8.515 1.00 97.75 101 ALA A C 1
ATOM 755 O O . ALA A 1 101 ? 7.025 -10.883 -9.587 1.00 97.75 101 ALA A O 1
ATOM 756 N N . GLY A 1 102 ? 5.645 -10.449 -7.869 1.00 97.25 102 GLY A N 1
ATOM 757 C CA . GLY A 1 102 ? 5.208 -9.145 -8.369 1.00 97.25 102 GLY A CA 1
ATOM 758 C C . GLY A 1 102 ? 6.360 -8.143 -8.479 1.00 97.25 102 GLY A C 1
ATOM 759 O O . GLY A 1 102 ? 6.486 -7.460 -9.497 1.00 97.25 102 GLY A O 1
ATOM 760 N N . PHE A 1 103 ? 7.246 -8.105 -7.476 1.00 95.25 103 PHE A N 1
ATOM 761 C CA . PHE A 1 103 ? 8.453 -7.275 -7.497 1.00 95.25 103 PHE A CA 1
ATOM 762 C C . PHE A 1 103 ? 9.390 -7.660 -8.647 1.00 95.25 103 PHE A C 1
ATOM 764 O O . PHE A 1 103 ? 9.793 -6.798 -9.427 1.00 95.25 103 PHE A O 1
ATOM 771 N N . LEU A 1 104 ? 9.703 -8.952 -8.790 1.00 97.69 104 LEU A N 1
ATOM 772 C CA . LEU A 1 104 ? 10.575 -9.443 -9.858 1.00 97.69 104 LEU A CA 1
ATOM 773 C C . LEU A 1 104 ? 9.972 -9.188 -11.243 1.00 97.69 104 LEU A C 1
ATOM 775 O O . LEU A 1 104 ? 10.683 -8.748 -12.142 1.00 97.69 104 LEU A O 1
ATOM 779 N N . ALA A 1 105 ? 8.667 -9.398 -11.414 1.00 97.31 105 ALA A N 1
ATOM 780 C CA . ALA A 1 105 ? 7.978 -9.130 -12.671 1.00 97.31 105 ALA A CA 1
ATOM 781 C C . ALA A 1 105 ? 8.027 -7.642 -13.048 1.00 97.31 105 ALA A C 1
ATOM 783 O O . ALA A 1 105 ? 8.364 -7.310 -14.185 1.00 97.31 105 ALA A O 1
ATOM 784 N N . ALA A 1 106 ? 7.755 -6.741 -12.097 1.00 94.62 106 ALA A N 1
ATOM 785 C CA . ALA A 1 106 ? 7.853 -5.301 -12.323 1.00 94.62 106 ALA A CA 1
ATOM 786 C C . ALA A 1 106 ? 9.297 -4.861 -12.629 1.00 94.62 106 ALA A C 1
ATOM 788 O O . ALA A 1 106 ? 9.511 -4.060 -13.540 1.00 94.62 106 ALA A O 1
ATOM 789 N N . ALA A 1 107 ? 10.289 -5.415 -11.922 1.00 94.06 107 ALA A N 1
ATOM 790 C CA . ALA A 1 107 ? 11.704 -5.137 -12.159 1.00 94.06 107 ALA A CA 1
ATOM 791 C C . ALA A 1 107 ? 12.153 -5.593 -13.556 1.00 94.06 107 ALA A C 1
ATOM 793 O O . ALA A 1 107 ? 12.803 -4.833 -14.274 1.00 94.06 107 ALA A O 1
ATOM 794 N N . LEU A 1 108 ? 11.760 -6.801 -13.972 1.00 96.50 108 LEU A N 1
ATOM 795 C CA . LEU A 1 108 ? 12.042 -7.326 -15.308 1.00 96.50 108 LEU A CA 1
ATOM 796 C C . LEU A 1 108 ? 11.372 -6.481 -16.395 1.00 96.50 108 LEU A C 1
ATOM 798 O O . LEU A 1 108 ? 12.032 -6.102 -17.358 1.00 96.50 108 LEU A O 1
ATOM 802 N N . ALA A 1 109 ? 10.094 -6.129 -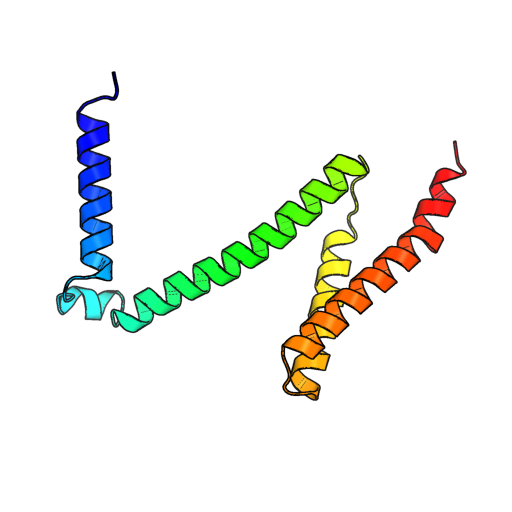16.231 1.00 94.75 109 ALA A N 1
ATOM 803 C CA . ALA A 1 109 ? 9.386 -5.270 -17.177 1.00 94.75 109 ALA A CA 1
ATOM 804 C C . ALA A 1 109 ? 10.042 -3.882 -17.293 1.00 94.75 109 ALA A C 1
ATOM 806 O O . ALA A 1 109 ? 10.242 -3.380 -18.399 1.00 94.75 109 ALA A O 1
ATOM 807 N N . GLY A 1 110 ? 10.443 -3.287 -16.165 1.00 91.31 110 GLY A N 1
ATOM 808 C CA . GLY A 1 110 ? 11.181 -2.026 -16.136 1.00 91.31 110 GLY A CA 1
ATOM 809 C C . GLY A 1 110 ? 12.535 -2.116 -16.845 1.00 91.31 110 GLY A C 1
ATOM 810 O O . GLY A 1 110 ? 12.851 -1.260 -17.669 1.00 91.31 110 GLY A O 1
ATOM 811 N N . ALA A 1 111 ? 13.307 -3.177 -16.590 1.00 92.75 111 ALA A N 1
ATOM 812 C CA . ALA A 1 111 ? 14.587 -3.418 -17.255 1.00 92.75 111 ALA A CA 1
ATOM 813 C C . ALA A 1 111 ? 14.422 -3.612 -18.771 1.00 92.75 111 ALA A C 1
ATOM 815 O O . ALA A 1 111 ? 15.187 -3.048 -19.553 1.00 92.75 111 ALA A O 1
ATOM 816 N N . LEU A 1 112 ? 13.396 -4.353 -19.199 1.00 93.44 112 LEU A N 1
ATOM 817 C CA . LEU A 1 112 ? 13.069 -4.512 -20.615 1.00 93.44 112 LEU A CA 1
ATOM 818 C C . LEU A 1 112 ? 12.721 -3.169 -21.263 1.00 93.44 112 LEU A C 1
ATOM 820 O O . LEU A 1 112 ? 13.244 -2.873 -22.333 1.00 93.44 112 LEU A O 1
ATOM 824 N N . MET A 1 113 ? 11.912 -2.324 -20.616 1.00 90.19 113 MET A N 1
ATOM 825 C CA . MET A 1 113 ? 11.627 -0.983 -21.142 1.00 90.19 113 MET A CA 1
ATOM 826 C C . MET A 1 113 ? 12.879 -0.107 -21.212 1.00 90.19 113 MET A C 1
ATOM 828 O O . MET A 1 113 ? 13.067 0.594 -22.205 1.00 90.19 113 MET A O 1
ATOM 832 N N . GLN A 1 114 ? 13.769 -0.180 -20.219 1.00 89.12 114 GLN A N 1
ATOM 833 C CA . GLN A 1 114 ? 15.042 0.539 -20.266 1.00 89.12 114 GLN A CA 1
ATOM 834 C C . GLN A 1 114 ? 15.871 0.132 -21.486 1.00 89.12 114 GLN A C 1
ATOM 836 O O . GLN A 1 114 ? 16.373 0.991 -22.204 1.00 89.12 114 GLN A O 1
ATOM 841 N N . ILE A 1 115 ? 16.001 -1.169 -21.742 1.00 90.56 115 ILE A N 1
ATOM 842 C CA . ILE A 1 115 ? 16.852 -1.690 -22.818 1.00 90.56 115 ILE A CA 1
ATOM 843 C C . ILE A 1 115 ? 16.230 -1.453 -24.199 1.00 90.56 115 ILE A C 1
ATOM 845 O O . ILE A 1 115 ? 16.948 -1.103 -25.136 1.00 90.56 115 ILE A O 1
ATOM 849 N N . LEU A 1 116 ? 14.921 -1.679 -24.335 1.00 90.19 116 LEU A N 1
ATOM 850 C CA . LEU A 1 116 ? 14.226 -1.673 -25.624 1.00 90.19 116 LEU A CA 1
ATOM 851 C C . LEU A 1 116 ? 13.751 -0.281 -26.044 1.00 90.19 116 LEU A C 1
ATOM 853 O O . LEU A 1 116 ? 13.729 0.009 -27.237 1.00 90.19 116 LEU A O 1
ATOM 857 N N . VAL A 1 117 ? 13.358 0.560 -25.085 1.00 87.62 117 VAL A N 1
ATOM 858 C CA . VAL A 1 117 ? 12.750 1.869 -25.352 1.00 87.62 117 VAL A CA 1
ATOM 859 C C . VAL A 1 117 ? 13.723 2.981 -24.989 1.00 87.62 117 VAL A C 1
ATOM 861 O O . VAL A 1 117 ? 14.228 3.663 -25.877 1.00 87.62 117 VAL A O 1
ATOM 864 N N . PHE A 1 118 ? 14.037 3.142 -23.701 1.00 82.00 118 PHE A N 1
ATOM 865 C CA . PHE A 1 118 ? 14.751 4.333 -23.230 1.00 82.00 118 PHE A CA 1
ATOM 866 C C . PHE A 1 118 ? 16.172 4.431 -23.792 1.00 82.00 118 PHE A C 1
ATOM 868 O O . PHE A 1 118 ? 16.529 5.467 -24.346 1.00 82.00 118 PHE A O 1
ATOM 875 N N . ARG A 1 119 ? 16.933 3.328 -23.808 1.00 84.38 119 ARG A N 1
ATOM 876 C CA . ARG A 1 119 ? 18.284 3.302 -24.395 1.00 84.38 119 ARG A CA 1
ATOM 877 C C . ARG A 1 119 ? 18.302 3.633 -25.891 1.00 84.38 119 ARG A C 1
ATOM 879 O O . ARG A 1 119 ? 19.326 4.059 -26.411 1.00 84.38 119 ARG A O 1
ATOM 886 N N . ARG A 1 120 ? 17.201 3.399 -26.619 1.00 80.38 120 ARG A N 1
ATOM 887 C CA . ARG A 1 120 ? 17.137 3.701 -28.057 1.00 80.38 120 ARG A CA 1
ATOM 888 C C . ARG A 1 120 ? 16.845 5.175 -28.329 1.00 80.38 120 ARG A C 1
ATOM 890 O O . ARG A 1 120 ? 17.277 5.661 -29.371 1.00 80.38 120 ARG A O 1
ATOM 897 N N . MET A 1 121 ? 16.149 5.834 -27.403 1.00 74.25 121 MET A N 1
ATOM 898 C CA . MET A 1 121 ? 15.803 7.257 -27.455 1.00 74.25 121 MET A CA 1
ATOM 899 C C . MET A 1 121 ? 16.953 8.161 -26.993 1.00 74.25 121 MET A C 1
ATOM 901 O O . MET A 1 121 ? 17.065 9.277 -27.475 1.00 74.25 121 MET A O 1
ATOM 905 N N . GLU A 1 122 ? 17.834 7.672 -26.116 1.00 68.50 122 GLU A N 1
ATOM 906 C CA . GLU A 1 122 ? 19.060 8.382 -25.704 1.00 68.50 122 GLU A CA 1
ATOM 907 C C . GLU A 1 122 ? 20.067 8.585 -26.855 1.00 68.50 122 GLU A C 1
ATOM 909 O O . GLU A 1 122 ? 20.986 9.382 -26.729 1.00 68.50 122 GLU A O 1
ATOM 914 N N . GLY A 1 123 ? 19.921 7.859 -27.970 1.00 61.56 123 GLY A N 1
ATOM 915 C CA . GLY A 1 123 ? 20.807 7.960 -29.135 1.00 61.56 123 GLY A CA 1
ATOM 916 C C . GLY A 1 123 ? 20.388 8.980 -30.200 1.00 61.56 123 GLY A C 1
ATOM 917 O O . GLY A 1 123 ? 21.048 9.028 -31.233 1.00 61.56 123 GLY A O 1
ATOM 918 N N . ASP A 1 124 ? 19.304 9.732 -29.982 1.00 58.50 124 ASP A N 1
ATOM 919 C CA . ASP A 1 124 ? 18.779 10.746 -30.915 1.00 58.50 124 ASP A CA 1
ATOM 920 C C . ASP A 1 124 ? 19.083 12.195 -30.442 1.00 58.50 124 ASP A C 1
ATOM 922 O O . ASP A 1 124 ? 18.328 13.120 -30.749 1.00 58.50 124 ASP A O 1
ATOM 926 N N . GLU A 1 125 ? 20.186 12.396 -29.705 1.00 52.06 125 GLU A N 1
ATOM 927 C CA . GLU A 1 125 ? 20.798 13.717 -29.436 1.00 52.06 125 GLU A CA 1
ATOM 928 C C . GLU A 1 125 ? 22.070 13.942 -30.268 1.00 52.06 125 GLU A C 1
ATOM 930 O O . GLU A 1 125 ? 22.924 13.024 -30.327 1.00 52.06 125 GLU A O 1
#

Foldseek 3Di:
DPPPVVVVVVVVVVVVVCCLQPPDDDPVCCVPPNDSVVVVVVVVVVVVVVVVVVVLVVVLVVVCVPPVDRDPCSVVLLVQLQVQLVVQCVVVVNNVRSNVRSVVSSVVVVVCCCVPPVVVVVPPD